Protein AF-A0A8S2TWE6-F1 (afdb_monomer_lite)

pLDDT: mean 76.78, std 16.77, range [43.53, 98.69]

Sequence (91 aa):
VDHYQKKSEEYMEKTEAYQCLGTIDPLPDLIQRTNKYLLDLRLAKWITQKQYEQLSIKPNEVELAHLYYLPKAHKPGTPLRPIISGLKHPT

Secondary structure (DSSP, 8-state):
-HHHHHHHHHHHHHH--S---TT---HHHHHHHHHHHHHHHHHTTSS-HHHHHHHS--TTT----EEEEEEE--STTSPPEEEEESSS---

Foldseek 3Di:
DVVLVVLVVVVCVVPVPDDDPPPDDCVVVVLVVQLVVLVVCVVVVVDDPVVSVVRRDDPVVQPAQDFPSPFDPPDPPDRTDTDGHRDPDDD

Organism: NCBI:txid392030

Radius of gyration: 18.38 Å; chains: 1; bounding box: 45×29×40 Å

Structure (mmCIF, N/CA/C/O backbone):
data_AF-A0A8S2TWE6-F1
#
_entry.id   AF-A0A8S2TWE6-F1
#
loop_
_atom_site.group_PDB
_atom_site.id
_atom_site.type_symbol
_atom_site.label_atom_id
_atom_site.label_alt_id
_atom_site.label_comp_id
_atom_site.label_asym_id
_atom_site.label_entity_id
_atom_site.label_seq_id
_atom_site.pdbx_PDB_ins_code
_atom_site.Cartn_x
_atom_site.Cartn_y
_atom_site.Cartn_z
_atom_site.occupancy
_atom_site.B_iso_or_equiv
_atom_site.auth_seq_id
_atom_site.auth_comp_id
_atom_site.auth_asym_id
_atom_site.auth_atom_id
_atom_site.pdbx_PDB_model_num
ATOM 1 N N . VAL A 1 1 ? 26.579 4.377 -14.312 1.00 52.25 1 VAL A N 1
ATOM 2 C CA . VAL A 1 1 ? 25.115 4.534 -14.157 1.00 52.25 1 VAL A CA 1
ATOM 3 C C . VAL A 1 1 ? 24.418 4.101 -15.447 1.00 52.25 1 VAL A C 1
ATOM 5 O O . VAL A 1 1 ? 23.607 3.188 -15.389 1.00 52.25 1 VAL A O 1
ATOM 8 N N . ASP A 1 2 ? 24.881 4.575 -16.606 1.00 60.78 2 ASP A N 1
ATOM 9 C CA . ASP A 1 2 ? 24.327 4.268 -17.942 1.00 60.78 2 ASP A CA 1
ATOM 10 C C . ASP A 1 2 ? 24.182 2.782 -18.306 1.00 60.78 2 ASP A C 1
ATOM 12 O O . ASP A 1 2 ? 23.143 2.360 -18.804 1.00 60.78 2 ASP A O 1
ATOM 16 N N . HIS A 1 3 ? 25.189 1.946 -18.031 1.00 69.62 3 HIS A N 1
ATOM 17 C CA . HIS A 1 3 ? 25.123 0.519 -18.389 1.00 69.62 3 HIS A CA 1
ATOM 18 C C . HIS A 1 3 ? 24.024 -0.244 -17.627 1.00 69.62 3 HIS A C 1
ATOM 20 O O . HIS A 1 3 ? 23.463 -1.212 -18.138 1.00 69.62 3 HIS A O 1
ATOM 26 N N . TYR A 1 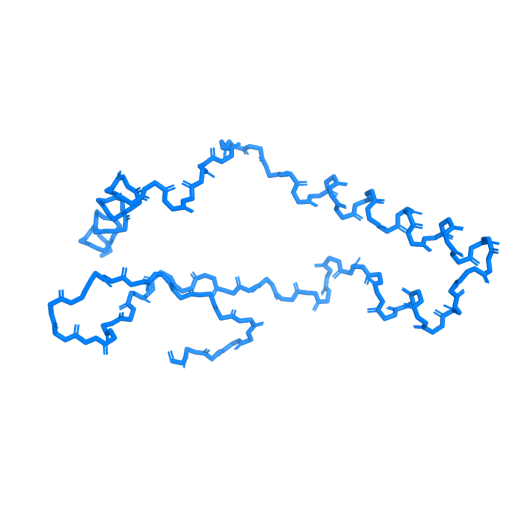4 ? 23.724 0.171 -16.394 1.00 62.56 4 TYR A N 1
ATOM 27 C CA . TYR A 1 4 ? 22.691 -0.478 -15.596 1.00 62.56 4 TYR A CA 1
ATOM 28 C C . TYR A 1 4 ? 21.291 -0.124 -16.112 1.00 62.56 4 TYR A C 1
ATOM 30 O O . TYR A 1 4 ? 20.458 -1.009 -16.295 1.00 62.56 4 TYR A O 1
ATOM 38 N N . GLN A 1 5 ? 21.059 1.163 -16.362 1.00 69.69 5 GLN A N 1
ATOM 39 C CA . GLN A 1 5 ? 19.768 1.679 -16.803 1.00 69.69 5 GLN A CA 1
ATOM 40 C C . GLN A 1 5 ? 19.363 1.0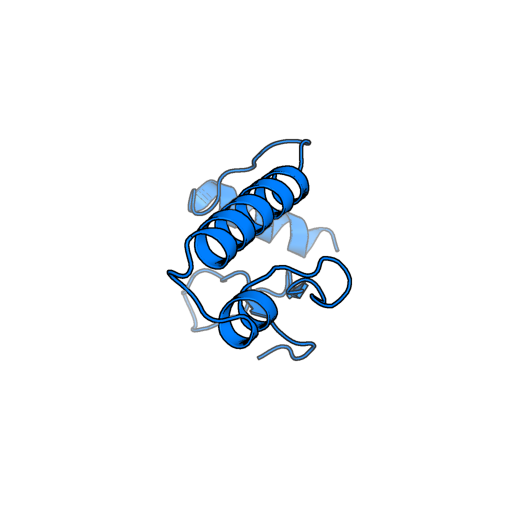42 -18.136 1.00 69.69 5 GLN A C 1
ATOM 42 O O . GLN A 1 5 ? 18.285 0.462 -18.232 1.00 69.69 5 GLN A O 1
ATOM 47 N N . LYS A 1 6 ? 20.320 0.956 -19.066 1.00 79.06 6 LYS A N 1
ATOM 48 C CA . LYS A 1 6 ? 20.161 0.248 -20.337 1.00 79.06 6 LYS A CA 1
ATOM 49 C C . LYS A 1 6 ? 19.781 -1.229 -20.168 1.00 79.06 6 LYS A C 1
ATOM 51 O O . LYS A 1 6 ? 18.847 -1.701 -20.802 1.00 79.06 6 LYS A O 1
ATOM 56 N N . LYS A 1 7 ? 20.458 -1.970 -19.280 1.00 75.81 7 LYS A N 1
ATOM 57 C CA . LYS A 1 7 ? 20.108 -3.380 -19.007 1.00 75.81 7 LYS A CA 1
ATOM 58 C C . LYS A 1 7 ? 18.727 -3.542 -18.376 1.00 75.81 7 LYS A C 1
ATOM 60 O O . LYS A 1 7 ? 18.069 -4.552 -18.612 1.00 75.81 7 LYS A O 1
ATOM 65 N N . SER A 1 8 ? 18.324 -2.594 -17.534 1.00 71.31 8 SER A N 1
ATOM 66 C CA . SER A 1 8 ? 16.990 -2.581 -16.938 1.00 71.31 8 SER A CA 1
ATOM 67 C C . SER A 1 8 ? 15.930 -2.374 -18.017 1.00 71.31 8 SER A C 1
ATOM 69 O O . SER A 1 8 ? 14.974 -3.138 -18.065 1.00 71.31 8 SER A O 1
ATOM 71 N N . GLU A 1 9 ? 16.122 -1.395 -18.899 1.00 78.25 9 GLU A N 1
ATOM 72 C CA . GLU A 1 9 ? 15.226 -1.103 -20.026 1.00 78.25 9 GLU A CA 1
ATOM 73 C C . GLU A 1 9 ? 15.101 -2.309 -20.968 1.00 78.25 9 GLU A C 1
ATOM 75 O O . GLU A 1 9 ? 13.996 -2.812 -21.158 1.00 78.25 9 GLU A O 1
ATOM 80 N N . GLU A 1 10 ? 16.226 -2.873 -21.427 1.00 83.06 10 GLU A N 1
ATOM 81 C CA . GLU A 1 10 ? 16.259 -4.073 -22.282 1.00 83.06 10 GLU A CA 1
ATOM 82 C C . GLU A 1 10 ? 15.512 -5.265 -21.651 1.00 83.06 10 GLU A C 1
ATOM 84 O O . GLU A 1 10 ? 14.842 -6.040 -22.335 1.00 83.06 10 GLU A O 1
ATOM 89 N N . TYR A 1 11 ? 15.626 -5.442 -20.330 1.00 76.75 11 TYR A N 1
ATOM 90 C CA . TYR A 1 11 ? 14.929 -6.510 -19.617 1.00 76.75 11 TYR A CA 1
ATOM 91 C C . TYR A 1 11 ? 13.419 -6.262 -19.527 1.00 76.75 11 TYR A C 1
ATOM 93 O O . TYR A 1 11 ? 12.638 -7.196 -19.736 1.00 76.75 11 TYR A O 1
ATOM 101 N N . MET A 1 12 ? 13.002 -5.031 -19.218 1.00 79.06 12 MET A N 1
ATOM 102 C CA . MET A 1 12 ? 11.582 -4.674 -19.148 1.00 79.06 12 MET A CA 1
ATOM 103 C C . MET A 1 12 ? 10.912 -4.820 -20.517 1.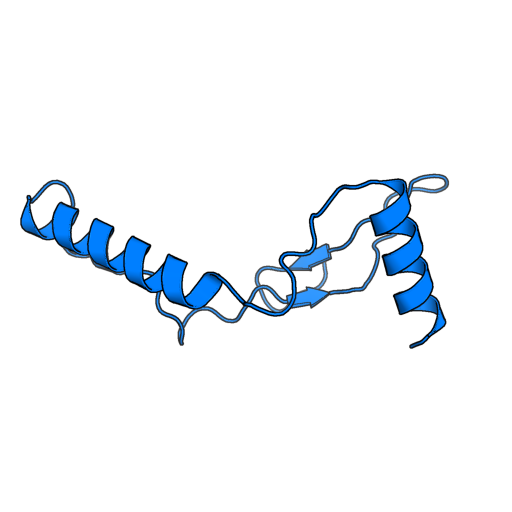00 79.06 12 MET A C 1
ATOM 105 O O . MET A 1 12 ? 9.851 -5.433 -20.595 1.00 79.06 12 MET A O 1
ATOM 109 N N . GLU A 1 13 ? 11.568 -4.365 -21.589 1.00 82.69 13 GLU A N 1
ATOM 110 C CA . GLU A 1 13 ? 11.097 -4.527 -22.972 1.00 82.69 13 GLU A CA 1
ATOM 111 C C . GLU A 1 13 ? 10.991 -5.999 -23.379 1.00 82.69 13 GLU A C 1
ATOM 113 O O . GLU A 1 13 ? 10.010 -6.412 -23.988 1.00 82.69 13 GLU A O 1
ATOM 118 N N . LYS A 1 14 ? 11.978 -6.824 -23.015 1.00 83.50 14 LYS A N 1
ATOM 119 C CA . LYS A 1 14 ? 11.981 -8.249 -23.369 1.00 83.50 14 LYS A CA 1
ATOM 120 C C . LYS A 1 14 ? 10.908 -9.057 -22.641 1.00 83.50 14 LYS A C 1
ATOM 122 O O . LYS A 1 14 ? 10.442 -10.064 -23.171 1.00 83.50 14 LYS A O 1
ATOM 127 N N . THR A 1 15 ? 10.628 -8.718 -21.384 1.00 80.94 15 THR A N 1
ATOM 128 C CA . THR A 1 15 ? 9.784 -9.549 -20.512 1.00 80.94 15 THR A CA 1
ATOM 129 C C . THR A 1 15 ? 8.346 -9.075 -20.415 1.00 80.94 15 THR A C 1
ATOM 131 O O . THR A 1 15 ? 7.514 -9.865 -19.979 1.00 80.94 15 THR A O 1
ATOM 134 N N . GLU A 1 16 ? 8.070 -7.811 -20.757 1.00 77.56 16 GLU A N 1
ATOM 135 C CA . GLU A 1 16 ? 6.776 -7.148 -20.533 1.00 77.56 16 GLU A CA 1
ATOM 136 C C . GLU A 1 16 ? 6.247 -7.344 -19.096 1.00 77.56 16 GLU A C 1
ATOM 138 O O . GLU A 1 16 ? 5.048 -7.315 -18.832 1.00 77.56 16 GLU A O 1
ATOM 143 N N . ALA A 1 17 ? 7.153 -7.566 -18.134 1.00 72.31 17 ALA A N 1
ATOM 144 C CA . ALA A 1 17 ? 6.795 -7.981 -16.779 1.00 72.31 17 ALA A CA 1
ATOM 145 C C . ALA A 1 17 ? 6.097 -6.873 -15.973 1.00 72.31 17 ALA A C 1
ATOM 147 O O . ALA A 1 17 ? 5.424 -7.161 -14.984 1.00 72.31 17 ALA A O 1
ATOM 148 N N . TYR A 1 18 ? 6.274 -5.614 -16.379 1.00 72.88 18 TYR A N 1
ATOM 149 C CA . TYR A 1 18 ? 5.708 -4.442 -15.725 1.00 72.88 18 TYR A CA 1
ATOM 150 C C . TYR A 1 18 ? 5.206 -3.447 -16.766 1.00 72.88 18 TYR A C 1
ATOM 152 O O . TYR A 1 18 ? 5.867 -3.197 -17.772 1.00 72.88 18 TYR A O 1
ATOM 160 N N . GLN A 1 19 ? 4.061 -2.831 -16.482 1.00 76.00 19 GLN A N 1
ATOM 161 C CA . GLN A 1 19 ? 3.509 -1.757 -17.296 1.00 76.00 19 GLN A CA 1
ATOM 162 C C . GLN A 1 19 ? 3.894 -0.403 -16.698 1.00 76.00 19 GLN A C 1
ATOM 164 O O . GLN A 1 19 ? 3.635 -0.137 -15.524 1.00 76.00 19 GLN A O 1
ATOM 169 N N . CYS A 1 20 ? 4.490 0.470 -17.512 1.00 77.12 20 CYS A N 1
ATOM 170 C CA . CYS A 1 20 ? 4.706 1.856 -17.117 1.00 77.12 20 CYS A CA 1
ATOM 171 C C . CYS A 1 20 ? 3.350 2.570 -17.023 1.00 77.12 20 CYS A C 1
ATOM 173 O O . CYS A 1 20 ? 2.616 2.642 -18.008 1.00 77.12 20 CYS A O 1
ATOM 175 N N . LEU A 1 21 ? 3.021 3.105 -15.844 1.00 78.88 21 LEU A N 1
ATOM 176 C CA . LEU A 1 21 ? 1.766 3.830 -15.599 1.00 78.88 21 LEU A CA 1
ATOM 177 C C . LEU A 1 21 ? 1.818 5.300 -16.064 1.00 78.88 21 LEU A C 1
ATOM 179 O O . LEU A 1 21 ? 0.863 6.050 -15.874 1.00 78.88 21 LEU A O 1
ATOM 183 N N . GLY A 1 22 ? 2.911 5.707 -16.715 1.00 80.38 22 GLY A N 1
ATOM 184 C CA . GLY A 1 22 ? 3.127 7.071 -17.187 1.00 80.38 22 GLY A CA 1
ATOM 185 C C . GLY A 1 22 ? 3.674 7.988 -16.094 1.00 80.38 22 GLY A C 1
ATOM 186 O O . GLY A 1 22 ? 4.418 7.559 -15.217 1.00 80.38 22 GLY A O 1
ATOM 187 N N . THR A 1 23 ? 3.339 9.275 -16.176 1.00 81.00 23 THR A N 1
ATOM 188 C CA . THR A 1 23 ? 3.837 10.320 -15.263 1.00 81.00 23 THR A CA 1
ATOM 189 C C . THR A 1 23 ? 2.982 10.509 -14.014 1.00 81.00 23 THR A C 1
ATOM 191 O O . THR A 1 23 ? 3.396 11.211 -13.094 1.00 81.00 23 THR A O 1
ATOM 194 N N . ILE A 1 24 ? 1.783 9.923 -13.983 1.00 84.19 24 ILE A N 1
ATOM 195 C CA . ILE A 1 24 ? 0.842 10.075 -12.877 1.00 84.19 24 ILE A CA 1
ATOM 196 C C . ILE A 1 24 ? 1.054 8.916 -11.913 1.00 84.19 24 ILE A C 1
ATOM 198 O O . ILE A 1 24 ? 0.829 7.761 -12.265 1.00 84.19 24 ILE A O 1
ATOM 202 N N . ASP A 1 25 ? 1.458 9.239 -10.690 1.00 84.88 25 ASP A N 1
ATOM 203 C CA . ASP A 1 25 ? 1.504 8.273 -9.601 1.00 84.88 25 ASP A CA 1
ATOM 204 C C . ASP A 1 25 ? 0.076 8.015 -9.077 1.00 84.88 25 ASP A C 1
ATOM 206 O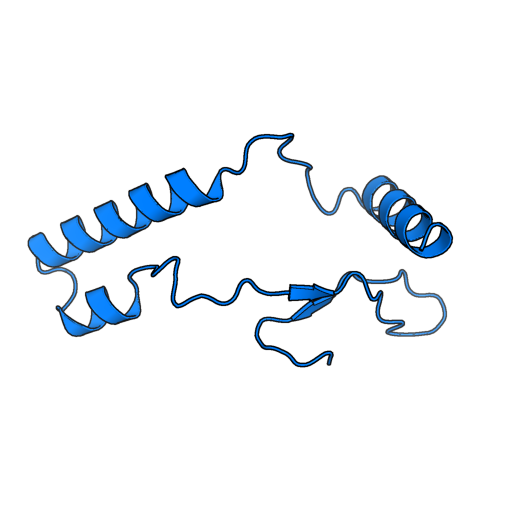 O . ASP A 1 25 ? -0.551 8.942 -8.554 1.00 84.88 25 ASP A O 1
ATOM 210 N N . PRO A 1 26 ? -0.479 6.794 -9.212 1.00 87.94 26 PRO A N 1
ATOM 211 C CA . PRO A 1 26 ? -1.807 6.472 -8.693 1.00 87.94 26 PRO A CA 1
ATOM 212 C C . PRO A 1 26 ? -1.811 6.213 -7.179 1.00 87.94 26 PRO A C 1
ATOM 214 O O . PRO A 1 26 ? -2.885 6.083 -6.584 1.00 87.94 26 PRO A O 1
ATOM 217 N N . LEU A 1 27 ? -0.639 6.096 -6.545 1.00 86.12 27 LEU A N 1
ATOM 218 C CA . LEU A 1 27 ? -0.510 5.716 -5.142 1.00 86.12 27 LEU A CA 1
ATOM 219 C C . LEU A 1 27 ? -1.263 6.660 -4.184 1.00 86.12 27 LEU A C 1
ATOM 221 O O . LEU A 1 27 ? -1.945 6.140 -3.297 1.00 86.12 27 LEU A O 1
ATOM 225 N N . PRO A 1 28 ? -1.239 8.001 -4.343 1.00 89.75 28 PRO A N 1
ATOM 226 C CA . PRO A 1 28 ? -1.963 8.897 -3.441 1.00 89.75 28 PRO A CA 1
ATOM 227 C C . PRO A 1 28 ? -3.482 8.663 -3.437 1.00 89.75 28 PRO A C 1
ATOM 229 O O . PRO A 1 28 ? -4.081 8.554 -2.364 1.00 89.75 28 PRO A O 1
ATOM 232 N N . ASP A 1 29 ? -4.101 8.520 -4.618 1.00 92.31 29 ASP A N 1
ATOM 233 C CA . ASP A 1 29 ? -5.539 8.222 -4.747 1.00 92.31 29 ASP A CA 1
ATOM 234 C C . ASP A 1 29 ? -5.874 6.854 -4.142 1.00 92.31 29 ASP A C 1
ATOM 236 O O . ASP A 1 29 ? -6.835 6.703 -3.379 1.00 92.31 29 ASP A O 1
ATOM 240 N N . LEU A 1 30 ? -5.039 5.852 -4.428 1.00 92.00 30 LEU A N 1
ATOM 241 C CA . LEU A 1 30 ? -5.233 4.500 -3.925 1.00 92.00 30 LEU A CA 1
ATOM 242 C C . LEU A 1 30 ? -5.175 4.446 -2.392 1.00 92.00 30 LEU A C 1
ATOM 244 O O . LEU A 1 30 ? -6.016 3.786 -1.773 1.00 92.00 30 LEU A O 1
ATOM 248 N N . ILE A 1 31 ? -4.232 5.162 -1.771 1.00 92.75 31 ILE A N 1
ATOM 249 C CA . ILE A 1 31 ? -4.126 5.270 -0.309 1.00 92.75 31 ILE A CA 1
ATOM 250 C C . ILE A 1 31 ? -5.392 5.904 0.266 1.00 92.75 31 ILE A C 1
ATOM 252 O O . ILE A 1 31 ? -5.979 5.365 1.208 1.00 92.75 31 ILE A O 1
ATOM 256 N N . GLN A 1 32 ? -5.843 7.022 -0.311 1.00 95.38 32 GLN A N 1
ATOM 257 C CA . GLN A 1 32 ? -7.036 7.722 0.158 1.00 95.38 32 GLN A CA 1
ATOM 258 C C . GLN A 1 32 ? -8.274 6.818 0.101 1.00 95.38 32 GLN A C 1
ATOM 260 O O . GLN A 1 32 ? -9.014 6.710 1.083 1.00 95.38 32 GLN A O 1
ATOM 265 N N . ARG A 1 33 ? -8.488 6.134 -1.027 1.00 97.44 33 ARG A N 1
ATOM 266 C CA . ARG A 1 33 ? -9.622 5.220 -1.220 1.00 97.44 33 ARG A CA 1
ATOM 267 C C . ARG A 1 33 ? -9.566 4.022 -0.280 1.00 97.44 33 ARG A C 1
ATOM 269 O O . ARG A 1 33 ? -10.591 3.656 0.292 1.00 97.44 33 ARG A O 1
ATOM 276 N N . THR A 1 34 ? -8.382 3.447 -0.085 1.00 96.31 34 THR A N 1
ATOM 277 C CA . THR A 1 34 ? -8.183 2.302 0.815 1.00 96.31 34 THR A CA 1
ATOM 278 C C . THR A 1 34 ? -8.482 2.681 2.263 1.00 96.31 34 THR A C 1
ATOM 280 O O . THR A 1 34 ? -9.271 2.009 2.924 1.00 96.31 34 THR A O 1
ATOM 283 N N . ASN A 1 35 ? -7.932 3.796 2.750 1.00 96.56 35 ASN A N 1
ATOM 284 C CA . ASN A 1 35 ? -8.175 4.249 4.120 1.00 96.56 35 ASN A CA 1
ATOM 285 C C . ASN A 1 35 ? -9.641 4.630 4.353 1.00 96.56 35 ASN A C 1
ATOM 287 O O . ASN A 1 35 ? -10.192 4.322 5.410 1.00 96.56 35 ASN A O 1
ATOM 291 N N . LYS A 1 36 ? -10.297 5.240 3.356 1.00 98.19 36 LYS A N 1
ATOM 292 C CA . LYS A 1 36 ? -11.740 5.503 3.409 1.00 98.19 36 LYS A CA 1
ATOM 293 C C . LYS A 1 36 ? -12.538 4.206 3.564 1.00 98.19 36 LYS A C 1
ATOM 295 O O . LYS A 1 36 ? -13.369 4.115 4.460 1.00 98.19 36 LYS A O 1
ATOM 300 N N . TYR A 1 37 ? -12.243 3.192 2.754 1.00 98.44 37 TYR A N 1
ATOM 301 C CA . TYR A 1 37 ? -12.918 1.897 2.839 1.00 98.44 37 TYR A CA 1
ATOM 302 C C . TYR A 1 37 ? -12.722 1.222 4.207 1.00 98.44 37 TYR A C 1
ATOM 304 O O . TYR A 1 37 ? -13.675 0.724 4.803 1.00 98.44 37 TYR A O 1
ATOM 312 N N . LEU A 1 38 ? -11.503 1.254 4.751 1.00 98.38 38 LEU A N 1
ATOM 313 C CA . LEU A 1 38 ? -11.220 0.727 6.089 1.00 98.38 38 LEU A CA 1
ATOM 314 C C . LEU A 1 38 ? -11.991 1.476 7.185 1.00 98.38 38 LEU A C 1
ATOM 316 O O . LEU A 1 38 ? -12.472 0.851 8.133 1.00 98.38 38 LEU A O 1
ATOM 320 N N . LEU A 1 39 ? -12.140 2.797 7.053 1.00 98.38 39 LEU A N 1
ATOM 321 C CA . LEU A 1 39 ? -12.947 3.594 7.973 1.00 98.38 39 LEU A CA 1
ATOM 322 C C . LEU A 1 39 ? -14.423 3.185 7.901 1.00 98.38 39 LEU A C 1
ATOM 324 O O . LEU A 1 39 ? -15.038 2.985 8.948 1.00 98.38 39 LEU A O 1
ATOM 328 N N . ASP A 1 40 ? -14.966 2.995 6.698 1.00 98.69 40 ASP A N 1
ATOM 329 C CA . ASP A 1 40 ? -16.349 2.553 6.499 1.00 98.69 40 ASP A CA 1
ATOM 330 C C . ASP A 1 40 ? -16.591 1.177 7.151 1.00 98.69 40 ASP A C 1
ATOM 332 O O . ASP A 1 40 ? -17.562 1.003 7.892 1.00 98.69 40 ASP A O 1
ATOM 336 N N . LEU A 1 41 ? -15.664 0.223 6.987 1.00 98.69 41 LEU A N 1
ATOM 337 C CA . LEU A 1 41 ? -15.723 -1.087 7.655 1.00 98.69 41 LEU A CA 1
ATOM 338 C C . LEU A 1 41 ? -15.685 -0.973 9.185 1.00 98.69 41 LEU A C 1
ATOM 340 O O . LEU A 1 41 ? -16.403 -1.689 9.891 1.00 98.69 41 LEU A O 1
ATOM 344 N N . ARG A 1 42 ? -14.855 -0.069 9.716 1.00 98.44 42 ARG A N 1
ATOM 345 C CA . ARG A 1 42 ? -14.765 0.191 11.157 1.00 98.44 42 ARG A CA 1
ATOM 346 C C . ARG A 1 42 ? -16.060 0.800 11.683 1.00 98.44 42 ARG A C 1
ATOM 348 O O . ARG A 1 42 ? -16.543 0.384 12.734 1.00 98.44 42 ARG A O 1
ATOM 355 N N . LEU A 1 43 ? -16.637 1.769 10.971 1.00 98.44 43 LEU A N 1
ATOM 356 C CA . LEU A 1 43 ? -17.906 2.406 11.340 1.00 98.44 43 LEU A CA 1
ATOM 357 C C . LEU A 1 43 ? -19.075 1.418 11.289 1.00 98.44 43 LEU A C 1
ATOM 359 O O . LEU A 1 43 ? -19.922 1.430 12.182 1.00 98.44 43 LEU A O 1
ATOM 363 N N . ALA A 1 44 ? -19.065 0.504 10.318 1.00 98.50 44 ALA A N 1
ATOM 364 C CA . ALA A 1 44 ? -20.013 -0.600 10.237 1.00 98.50 44 ALA A CA 1
ATOM 365 C C . ALA A 1 44 ? -19.800 -1.677 11.323 1.00 98.50 44 ALA A C 1
ATOM 367 O O . ALA A 1 44 ? -20.634 -2.569 11.459 1.00 98.50 44 ALA A O 1
ATOM 368 N N . LYS A 1 45 ? -18.717 -1.596 12.114 1.00 98.19 45 LYS A N 1
ATOM 369 C CA . 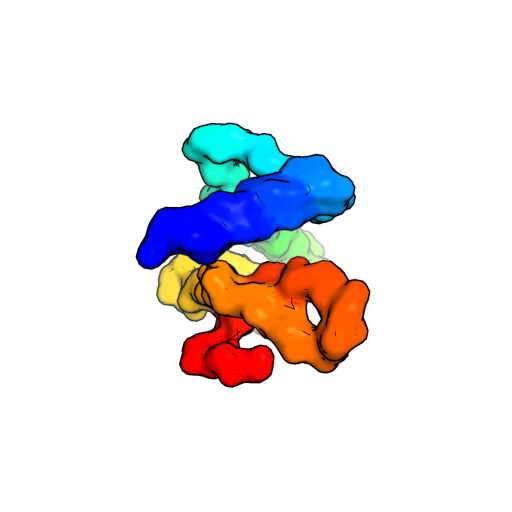LYS A 1 45 ? -18.297 -2.575 13.138 1.00 98.19 45 LYS A CA 1
ATOM 370 C C . LYS A 1 45 ? -17.923 -3.955 12.581 1.00 98.19 45 LYS A C 1
ATOM 372 O O . LYS A 1 45 ? -18.011 -4.950 13.293 1.00 98.19 45 LYS A O 1
ATOM 377 N N . TRP A 1 46 ? -17.477 -4.015 11.326 1.00 98.56 46 TRP A N 1
ATOM 378 C CA . TRP A 1 46 ? -16.984 -5.250 10.700 1.00 98.56 46 TRP A CA 1
ATOM 379 C C . TRP A 1 46 ? -15.545 -5.560 11.117 1.00 98.56 46 TRP A C 1
ATOM 381 O O . TRP A 1 46 ? -15.131 -6.716 11.128 1.00 98.56 46 TRP A O 1
ATOM 391 N N . ILE A 1 47 ? -14.792 -4.523 11.490 1.00 98.38 47 ILE A N 1
ATOM 392 C CA . ILE A 1 47 ? -13.447 -4.630 12.051 1.00 98.38 47 ILE A CA 1
ATOM 393 C C . ILE A 1 47 ? -13.349 -3.846 13.360 1.00 98.38 47 ILE A C 1
ATOM 395 O O . ILE A 1 47 ? -14.055 -2.861 13.585 1.00 98.38 47 ILE A O 1
ATOM 399 N N . THR A 1 48 ? -12.447 -4.285 14.231 1.00 98.44 48 THR A N 1
ATOM 400 C CA . THR A 1 48 ? -12.127 -3.599 15.487 1.00 98.44 48 THR A CA 1
ATOM 401 C C . THR A 1 48 ? -11.280 -2.349 15.240 1.00 98.44 48 THR A C 1
ATOM 403 O O . THR A 1 48 ? -10.600 -2.229 14.221 1.00 98.44 48 THR A O 1
ATOM 406 N N . GLN A 1 49 ? -11.252 -1.440 16.220 1.00 97.94 49 GLN A N 1
ATOM 407 C CA . GLN A 1 49 ? -10.365 -0.271 16.199 1.00 97.94 49 GLN A CA 1
ATOM 408 C C . GLN A 1 49 ? -8.893 -0.671 15.991 1.00 97.94 49 GLN A C 1
ATOM 410 O O . GLN A 1 49 ? -8.209 -0.088 15.158 1.00 97.94 49 GLN A O 1
ATOM 415 N N . LYS A 1 50 ? -8.437 -1.721 16.687 1.00 97.25 50 LYS A N 1
ATOM 416 C CA . LYS A 1 50 ? -7.068 -2.238 16.569 1.00 97.25 50 LYS A CA 1
ATOM 417 C C . LYS A 1 50 ? -6.755 -2.726 15.150 1.00 97.25 50 LYS A C 1
ATOM 419 O O . LYS A 1 50 ? -5.688 -2.431 14.627 1.00 97.25 50 LYS A O 1
ATOM 424 N N . GLN A 1 51 ? -7.679 -3.454 14.519 1.00 96.94 51 GLN A N 1
ATOM 425 C CA . GLN A 1 51 ? -7.513 -3.903 13.130 1.00 96.94 51 GLN A CA 1
ATOM 426 C C . GLN A 1 51 ? -7.480 -2.720 12.160 1.00 96.94 51 GLN A C 1
ATOM 428 O O . GLN A 1 51 ? -6.632 -2.690 11.276 1.00 96.94 51 GLN A O 1
ATOM 433 N N . TYR A 1 52 ? -8.357 -1.729 12.342 1.00 97.44 52 TYR A N 1
ATOM 434 C CA . TYR A 1 52 ? -8.344 -0.508 11.537 1.00 97.44 52 TYR A CA 1
ATOM 435 C C . TYR A 1 52 ? -6.988 0.210 11.612 1.00 97.44 52 TYR A C 1
ATOM 437 O O . TYR A 1 52 ? -6.423 0.553 10.578 1.00 97.44 52 TYR A O 1
ATOM 445 N N . GLU A 1 53 ? -6.431 0.382 12.810 1.00 93.50 53 GLU A N 1
ATOM 446 C CA . GLU A 1 53 ? -5.128 1.030 13.012 1.00 93.50 53 GLU A CA 1
ATOM 447 C C . GLU A 1 53 ? -3.966 0.251 12.381 1.00 93.50 53 GLU A C 1
ATOM 449 O O . GLU A 1 53 ? -3.048 0.866 11.847 1.00 93.50 53 GLU A O 1
ATOM 454 N N . GLN A 1 54 ? -4.012 -1.085 12.419 1.00 90.94 54 GLN A N 1
ATOM 455 C CA . GLN A 1 54 ? -2.990 -1.950 11.819 1.00 90.94 54 GLN A CA 1
ATOM 456 C C . GLN A 1 54 ? -3.055 -1.996 10.288 1.00 90.94 54 GLN A C 1
ATOM 458 O O . GLN A 1 54 ? -2.026 -2.175 9.643 1.00 90.94 54 GLN A O 1
ATOM 463 N N . LEU A 1 55 ? -4.255 -1.882 9.712 1.00 92.44 55 LEU A N 1
ATOM 464 C CA . LEU A 1 55 ? -4.479 -1.982 8.266 1.00 92.44 55 LEU A CA 1
ATOM 465 C C . LEU A 1 55 ? -4.405 -0.629 7.552 1.00 92.44 55 LEU A C 1
ATOM 467 O O . LEU A 1 55 ? -4.147 -0.592 6.350 1.00 92.44 55 LEU A O 1
ATOM 471 N N . SER A 1 56 ? -4.664 0.471 8.264 1.00 93.06 56 SER A N 1
ATOM 472 C CA . SER A 1 56 ? -4.640 1.814 7.682 1.00 93.06 56 SER A CA 1
ATOM 473 C C . SER A 1 56 ? -3.245 2.152 7.176 1.00 93.06 56 SER A C 1
ATOM 475 O O . SER A 1 56 ? -2.259 2.079 7.910 1.00 93.06 56 SER A O 1
ATOM 477 N N . ILE A 1 57 ? -3.169 2.576 5.919 1.00 89.56 57 ILE A N 1
ATOM 478 C CA . ILE A 1 57 ? -1.913 2.960 5.292 1.00 89.56 57 ILE A CA 1
ATOM 479 C C . ILE A 1 57 ? -1.539 4.347 5.801 1.00 89.56 57 ILE A C 1
ATOM 481 O O . ILE A 1 57 ? -2.294 5.308 5.634 1.00 89.56 57 ILE A O 1
ATOM 485 N N . LYS A 1 58 ? -0.359 4.466 6.403 1.00 85.94 58 LYS A N 1
ATOM 486 C CA . LYS A 1 58 ? 0.174 5.735 6.897 1.00 85.94 58 LYS A CA 1
ATOM 487 C C . LYS A 1 58 ? 1.316 6.191 5.987 1.00 85.94 58 LYS A C 1
ATOM 489 O O . LYS A 1 58 ? 2.408 5.632 6.084 1.00 85.94 58 LYS A O 1
ATOM 494 N N . PRO A 1 59 ? 1.105 7.216 5.140 1.00 76.12 59 PRO A N 1
ATOM 495 C CA . PRO A 1 59 ? 2.089 7.642 4.140 1.00 76.12 59 PRO A CA 1
ATOM 496 C C . PRO A 1 59 ? 3.467 7.973 4.721 1.00 76.12 59 PRO A C 1
ATOM 498 O O . PRO A 1 59 ? 4.473 7.787 4.053 1.00 76.12 59 PRO A O 1
ATOM 501 N N . ASN A 1 60 ? 3.504 8.432 5.975 1.00 75.12 60 ASN A N 1
ATOM 502 C CA . ASN A 1 60 ? 4.724 8.878 6.647 1.00 75.12 60 ASN A CA 1
ATOM 503 C C . ASN A 1 60 ? 5.400 7.787 7.498 1.00 75.12 60 ASN A C 1
ATOM 505 O O . ASN A 1 60 ? 6.502 8.014 7.987 1.00 75.12 60 ASN A O 1
ATOM 509 N N . GLU A 1 61 ? 4.750 6.637 7.723 1.00 69.44 61 GLU A N 1
ATOM 510 C CA . GLU A 1 61 ? 5.349 5.499 8.449 1.00 69.44 61 GLU A CA 1
ATOM 511 C C . GLU A 1 61 ? 5.894 4.433 7.494 1.00 69.44 61 GLU A C 1
ATOM 513 O O . GLU A 1 61 ? 6.777 3.662 7.868 1.00 69.44 61 GLU A O 1
ATOM 518 N N . VAL A 1 62 ? 5.390 4.390 6.258 1.00 56.31 62 VAL A N 1
ATOM 519 C CA . VAL A 1 62 ? 5.901 3.485 5.232 1.00 56.31 62 VAL A CA 1
ATOM 520 C C . VAL A 1 62 ? 7.143 4.119 4.621 1.00 56.31 62 VAL A C 1
ATOM 522 O O . VAL A 1 62 ? 7.060 4.963 3.732 1.00 56.31 62 VAL A O 1
ATOM 525 N N . GLU A 1 63 ? 8.316 3.697 5.084 1.00 56.03 63 GLU A N 1
ATOM 526 C CA . GLU A 1 63 ? 9.509 3.839 4.261 1.00 56.03 63 GLU A CA 1
ATOM 527 C C . GLU A 1 63 ? 9.254 3.030 2.984 1.00 56.03 63 GLU A C 1
ATOM 529 O O . GLU A 1 63 ? 9.029 1.819 3.051 1.00 56.03 63 GLU A O 1
ATOM 534 N N . LEU A 1 64 ? 9.165 3.714 1.836 1.00 54.25 64 LEU A N 1
ATOM 535 C CA . LEU A 1 64 ? 8.920 3.065 0.550 1.00 54.25 64 LEU A CA 1
ATOM 536 C C . LEU A 1 64 ? 9.881 1.885 0.400 1.00 54.25 64 LEU A C 1
ATOM 538 O O . LEU A 1 64 ? 11.078 2.014 0.670 1.00 54.25 64 LEU A O 1
ATOM 542 N N . ALA A 1 65 ? 9.352 0.741 -0.042 1.00 54.66 65 ALA A N 1
ATOM 543 C CA . ALA A 1 65 ? 10.194 -0.368 -0.449 1.00 54.66 65 ALA A CA 1
ATOM 544 C C . ALA A 1 65 ? 11.201 0.178 -1.464 1.00 54.66 65 ALA A C 1
ATOM 546 O O . ALA A 1 65 ? 10.826 0.680 -2.527 1.00 54.66 65 ALA A O 1
ATOM 547 N N . HIS A 1 66 ? 12.479 0.142 -1.105 1.00 54.25 66 HIS A N 1
ATOM 548 C CA . HIS A 1 66 ? 13.518 0.643 -1.977 1.00 54.25 66 HIS A CA 1
ATOM 549 C C . HIS A 1 66 ? 13.647 -0.370 -3.110 1.00 54.25 66 HIS A C 1
ATOM 551 O O . HIS A 1 66 ? 14.095 -1.508 -2.914 1.00 54.25 66 HIS A O 1
ATOM 557 N N . LEU A 1 67 ? 13.205 0.036 -4.301 1.00 54.81 67 LEU A N 1
ATOM 558 C CA . LEU A 1 67 ? 13.519 -0.683 -5.520 1.00 54.81 67 LEU A CA 1
ATOM 559 C C . LEU A 1 67 ? 15.012 -0.485 -5.756 1.00 54.81 67 LEU A C 1
ATOM 561 O O . LEU A 1 67 ? 15.460 0.493 -6.357 1.00 54.81 67 LEU A O 1
ATOM 565 N N . TYR A 1 68 ? 15.798 -1.414 -5.227 1.00 56.25 68 TYR A N 1
ATOM 566 C CA . TYR A 1 68 ? 17.180 -1.515 -5.615 1.00 56.25 68 TYR A CA 1
ATOM 567 C C . TYR A 1 68 ? 17.155 -2.068 -7.027 1.00 56.25 68 TYR A C 1
ATOM 569 O O . TYR A 1 68 ? 16.987 -3.258 -7.285 1.00 56.25 68 TYR A O 1
ATOM 577 N N . TYR A 1 69 ? 17.359 -1.151 -7.952 1.00 56.03 69 TYR A N 1
ATOM 578 C CA . TYR A 1 69 ? 17.850 -1.367 -9.295 1.00 56.03 69 TYR A CA 1
ATOM 579 C C . TYR A 1 69 ? 19.235 -2.068 -9.288 1.00 56.03 69 TYR A C 1
ATOM 581 O O . TYR A 1 69 ? 20.164 -1.695 -9.988 1.00 56.03 69 TYR A O 1
ATOM 589 N N . LEU A 1 70 ? 19.443 -3.047 -8.414 1.00 57.59 70 LEU A N 1
ATOM 590 C CA . LEU A 1 70 ? 20.605 -3.907 -8.351 1.00 57.59 70 LEU A CA 1
ATOM 591 C C . LEU A 1 70 ? 20.096 -5.264 -8.813 1.00 57.59 70 LEU A C 1
ATOM 593 O O . LEU A 1 70 ? 19.369 -5.933 -8.081 1.00 57.59 70 LEU A O 1
ATOM 597 N N . PRO A 1 71 ? 20.404 -5.661 -10.050 1.00 58.44 71 PRO A N 1
ATOM 598 C CA . PRO A 1 71 ? 19.879 -6.885 -10.594 1.00 58.44 71 PRO A CA 1
ATOM 599 C C . PRO A 1 71 ? 20.621 -8.044 -9.928 1.00 58.44 71 PRO A C 1
ATOM 601 O O . PRO A 1 71 ? 21.841 -8.166 -10.075 1.00 58.44 71 PRO A O 1
ATOM 604 N N . LYS A 1 72 ? 19.918 -8.911 -9.193 1.00 59.59 72 LYS A N 1
ATOM 605 C CA . LYS A 1 72 ? 20.576 -10.083 -8.601 1.00 59.59 72 LYS A CA 1
ATOM 606 C C . LYS A 1 72 ? 20.863 -11.104 -9.692 1.00 59.59 72 LYS A C 1
ATOM 608 O O . LYS A 1 72 ? 19.941 -11.605 -10.339 1.00 59.59 72 LYS A O 1
ATOM 613 N N . ALA A 1 73 ? 22.130 -11.472 -9.854 1.00 60.34 73 ALA A N 1
ATOM 614 C CA . ALA A 1 73 ? 22.483 -12.683 -10.580 1.00 60.34 73 ALA A CA 1
ATOM 615 C C . ALA A 1 73 ? 22.081 -13.889 -9.717 1.00 60.34 73 ALA A C 1
ATOM 617 O O . ALA A 1 73 ? 22.748 -14.212 -8.739 1.00 60.34 73 ALA A O 1
ATOM 618 N N . HIS A 1 74 ? 20.952 -14.521 -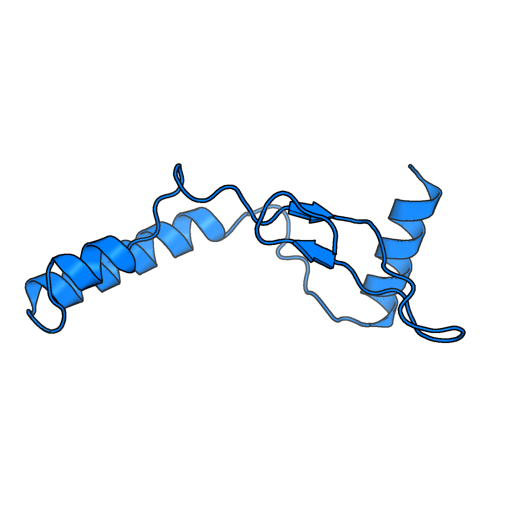10.039 1.00 59.16 74 HIS A N 1
ATOM 619 C CA . HIS A 1 74 ? 20.458 -15.665 -9.273 1.00 59.16 74 HIS A CA 1
ATOM 620 C C . HIS A 1 74 ? 21.194 -16.962 -9.661 1.00 59.16 74 HIS A C 1
ATOM 622 O O . HIS A 1 74 ? 21.562 -17.732 -8.778 1.00 59.16 74 HIS A O 1
ATOM 628 N N . LYS A 1 75 ? 21.436 -17.198 -10.966 1.00 69.31 75 LYS A N 1
ATOM 629 C CA . LYS A 1 75 ? 22.206 -18.338 -11.520 1.00 69.31 75 LYS A CA 1
ATOM 630 C C . LYS A 1 75 ? 22.845 -17.992 -12.883 1.00 69.31 75 LYS A C 1
ATOM 632 O O . LYS A 1 75 ? 22.269 -17.181 -13.616 1.00 69.31 75 LYS A O 1
ATOM 637 N N . PRO A 1 76 ? 23.972 -18.621 -13.276 1.00 71.81 76 PRO A N 1
ATOM 638 C CA . PRO A 1 76 ? 24.521 -18.490 -14.629 1.00 71.81 76 PRO A CA 1
ATOM 639 C C . PRO A 1 76 ? 23.474 -18.829 -15.699 1.00 71.81 76 PRO A C 1
ATOM 641 O O . PRO A 1 76 ? 22.724 -19.791 -15.549 1.00 71.81 76 PRO A O 1
ATOM 644 N N . GLY A 1 77 ? 23.394 -18.018 -16.756 1.00 71.50 77 GLY A N 1
ATOM 645 C CA . GLY A 1 77 ? 22.438 -18.209 -17.855 1.00 71.50 77 GLY A CA 1
ATOM 646 C C . GLY A 1 77 ? 20.992 -17.788 -17.563 1.00 71.50 77 GLY A C 1
ATOM 647 O O . GLY A 1 77 ? 20.152 -17.898 -18.453 1.00 71.50 77 GLY A O 1
ATOM 648 N N . THR A 1 78 ? 20.677 -17.283 -16.362 1.00 62.25 78 THR A N 1
ATOM 649 C CA . THR A 1 78 ? 19.327 -16.776 -16.054 1.00 62.25 78 THR A CA 1
ATOM 650 C C . THR A 1 78 ? 19.224 -15.258 -16.217 1.00 62.25 78 THR A C 1
ATOM 652 O O . THR A 1 78 ? 20.178 -14.549 -15.886 1.00 62.25 78 THR A O 1
ATOM 655 N N . PRO A 1 79 ? 18.081 -14.739 -16.710 1.00 66.31 79 PRO A N 1
ATOM 656 C CA . PRO A 1 79 ? 17.844 -13.305 -16.778 1.00 66.31 79 PRO A CA 1
ATOM 657 C C . PRO A 1 79 ? 17.918 -12.649 -15.397 1.00 66.31 79 PRO A C 1
ATOM 659 O O . PRO A 1 79 ? 17.485 -13.219 -14.391 1.00 66.31 79 PRO A O 1
ATOM 662 N N . LEU A 1 80 ? 18.467 -11.439 -15.372 1.00 62.97 80 LEU A N 1
ATOM 663 C CA . LEU A 1 80 ? 18.568 -10.613 -14.178 1.00 62.97 80 LEU A CA 1
ATOM 664 C C . LEU A 1 80 ? 17.177 -10.228 -13.666 1.00 62.97 80 LEU A C 1
ATOM 666 O O . LEU A 1 80 ? 16.303 -9.902 -14.458 1.00 62.97 80 LEU A O 1
ATOM 670 N N . ARG A 1 81 ? 16.975 -10.249 -12.344 1.00 64.25 81 ARG A N 1
ATOM 671 C CA . ARG A 1 81 ? 15.696 -9.873 -11.724 1.00 64.25 81 ARG A CA 1
ATOM 672 C C . ARG A 1 81 ? 15.846 -8.566 -10.939 1.00 64.25 81 ARG A C 1
ATOM 674 O O . ARG A 1 81 ? 16.797 -8.477 -10.155 1.00 64.25 81 ARG A O 1
ATOM 681 N N . PRO A 1 82 ? 14.939 -7.585 -11.112 1.00 62.28 82 PRO A N 1
ATOM 682 C CA . PRO A 1 82 ? 14.854 -6.429 -10.223 1.00 62.28 82 PRO A CA 1
ATOM 683 C C . PRO A 1 82 ? 14.600 -6.885 -8.780 1.00 62.28 82 PRO A C 1
ATOM 685 O O . PRO A 1 82 ? 13.830 -7.823 -8.561 1.00 62.28 82 PRO A O 1
ATOM 688 N N . ILE A 1 83 ? 15.236 -6.238 -7.800 1.00 64.75 83 ILE A N 1
ATOM 689 C CA . ILE A 1 83 ? 15.023 -6.530 -6.378 1.00 64.75 83 ILE A CA 1
ATOM 690 C C . ILE A 1 83 ? 14.151 -5.432 -5.774 1.00 64.75 83 ILE A C 1
ATOM 692 O O . ILE A 1 83 ? 14.500 -4.253 -5.800 1.00 64.75 83 ILE A O 1
ATOM 696 N N . ILE A 1 84 ? 13.040 -5.834 -5.164 1.00 58.94 84 ILE A N 1
ATOM 697 C CA . ILE A 1 84 ? 12.261 -4.976 -4.273 1.00 58.94 84 ILE A CA 1
ATOM 698 C C . ILE A 1 84 ? 12.660 -5.363 -2.849 1.00 58.94 84 ILE A C 1
ATOM 700 O O . ILE A 1 84 ? 12.388 -6.489 -2.433 1.00 58.94 84 ILE A O 1
ATOM 704 N N . SER A 1 85 ? 13.323 -4.471 -2.108 1.00 57.22 85 SER A N 1
ATOM 705 C CA . SER A 1 85 ? 13.576 -4.693 -0.679 1.00 57.22 85 SER A CA 1
ATOM 706 C C . SER A 1 85 ? 12.593 -3.876 0.147 1.00 57.22 85 SER A C 1
ATOM 708 O O . SER A 1 85 ? 12.515 -2.656 0.011 1.00 57.22 85 SER A O 1
ATOM 710 N N . GLY A 1 86 ? 11.834 -4.556 1.006 1.00 50.75 86 GLY A N 1
ATOM 711 C CA . GLY A 1 86 ? 10.836 -3.920 1.866 1.00 50.75 86 GLY A CA 1
ATOM 712 C C . GLY A 1 86 ? 11.422 -3.143 3.047 1.00 50.75 86 GLY A C 1
ATOM 713 O O . GLY A 1 86 ? 10.703 -2.369 3.660 1.00 50.75 86 GLY A O 1
ATOM 714 N N . LEU A 1 87 ? 12.701 -3.342 3.386 1.00 52.72 87 LEU A N 1
ATOM 715 C CA . LEU A 1 87 ? 13.348 -2.778 4.577 1.00 52.72 87 LEU A CA 1
ATOM 716 C C . LEU A 1 87 ? 14.859 -2.740 4.340 1.00 52.72 87 LEU A C 1
ATOM 718 O O . LEU A 1 87 ? 15.403 -3.826 4.211 1.00 52.72 87 LEU A O 1
ATOM 722 N N . LYS A 1 88 ? 15.491 -1.548 4.279 1.00 49.06 88 LYS A N 1
ATOM 723 C CA . LYS A 1 88 ? 16.942 -1.155 4.285 1.00 49.06 88 LYS A CA 1
ATOM 724 C C . LYS A 1 88 ? 18.078 -2.194 4.086 1.00 49.06 88 LYS A C 1
ATOM 726 O O . LYS A 1 88 ? 19.232 -1.927 4.423 1.00 49.06 88 LYS A O 1
ATOM 731 N N . HIS A 1 89 ? 17.821 -3.366 3.538 1.00 43.53 89 HIS A N 1
ATOM 732 C CA . HIS A 1 89 ? 18.731 -4.493 3.473 1.00 43.53 89 HIS A CA 1
ATOM 733 C C . HIS A 1 89 ? 18.635 -5.099 2.076 1.00 43.53 89 HIS A C 1
ATOM 735 O O . HIS A 1 89 ? 17.592 -5.648 1.703 1.00 43.53 89 HIS A O 1
ATOM 741 N N . PRO A 1 90 ? 19.701 -4.986 1.269 1.00 45.03 90 PRO A N 1
ATOM 742 C CA . PRO A 1 90 ? 19.816 -5.793 0.070 1.00 45.03 90 PRO A CA 1
ATOM 743 C C . PRO A 1 90 ? 19.962 -7.256 0.514 1.00 45.03 90 PRO A C 1
ATOM 745 O O . PRO A 1 90 ? 20.813 -7.562 1.348 1.00 45.03 90 PRO A O 1
ATOM 748 N N . THR A 1 91 ? 19.111 -8.148 0.002 1.00 44.16 91 THR A N 1
ATOM 749 C CA . THR A 1 91 ? 19.257 -9.604 0.185 1.00 44.16 91 THR A CA 1
ATOM 750 C C . THR A 1 91 ? 19.838 -10.258 -1.047 1.00 44.16 91 THR A C 1
ATOM 752 O O . THR A 1 91 ? 19.375 -10.006 -2.183 1.00 44.16 91 THR A O 1
#